Protein AF-A0A4Q3USR8-F1 (afdb_monomer_lite)

Structure (mmCIF, N/CA/C/O backbone):
data_AF-A0A4Q3USR8-F1
#
_entry.id   AF-A0A4Q3USR8-F1
#
loop_
_atom_site.group_PDB
_atom_site.id
_atom_site.type_symbol
_atom_site.label_atom_id
_atom_site.label_alt_id
_atom_site.label_comp_id
_atom_site.label_asym_id
_atom_site.label_entity_id
_atom_site.label_seq_id
_atom_site.pdbx_PDB_ins_code
_atom_site.Cartn_x
_atom_site.Cartn_y
_atom_site.Cartn_z
_atom_site.occupancy
_atom_site.B_iso_or_equiv
_atom_site.auth_seq_id
_atom_site.auth_comp_id
_atom_site.auth_asym_id
_atom_site.auth_atom_id
_atom_site.pdbx_PDB_model_num
ATOM 1 N N . MET A 1 1 ? 5.711 2.040 -1.232 1.00 93.25 1 MET A N 1
ATOM 2 C CA . MET A 1 1 ? 4.420 2.051 -0.514 1.00 93.25 1 MET A CA 1
ATOM 3 C C . MET A 1 1 ? 4.646 2.873 0.729 1.00 93.25 1 MET A C 1
ATOM 5 O O . MET A 1 1 ? 5.752 2.803 1.248 1.00 93.25 1 MET A O 1
ATOM 9 N N . ASP A 1 2 ? 3.649 3.635 1.146 1.00 93.50 2 ASP A N 1
ATOM 10 C CA . ASP A 1 2 ? 3.742 4.528 2.303 1.00 93.50 2 ASP A CA 1
ATOM 11 C C . ASP A 1 2 ? 2.367 4.635 2.973 1.00 93.50 2 ASP A C 1
ATOM 13 O O . ASP A 1 2 ? 1.356 4.580 2.263 1.00 93.50 2 ASP A O 1
ATOM 17 N N . THR A 1 3 ? 2.302 4.726 4.302 1.00 96.00 3 THR A N 1
ATOM 18 C CA . THR A 1 3 ? 1.049 4.683 5.071 1.00 96.00 3 THR A CA 1
ATOM 19 C C . THR A 1 3 ? 0.903 5.881 5.999 1.00 96.00 3 THR A C 1
ATOM 21 O O . THR A 1 3 ? 1.278 5.883 7.172 1.00 96.00 3 THR A O 1
ATOM 24 N N . ASN A 1 4 ? 0.154 6.869 5.533 1.00 96.38 4 ASN A N 1
ATOM 25 C CA . ASN A 1 4 ? -0.136 8.057 6.318 1.00 96.38 4 ASN A CA 1
ATOM 26 C C . ASN A 1 4 ? -1.387 7.872 7.180 1.00 96.38 4 ASN A C 1
ATOM 28 O O . ASN A 1 4 ? -2.392 7.329 6.728 1.00 96.38 4 ASN A O 1
ATOM 32 N N . THR A 1 5 ? -1.357 8.352 8.426 1.00 96.94 5 THR A N 1
ATOM 33 C CA . THR A 1 5 ? -2.495 8.258 9.358 1.00 96.94 5 THR A CA 1
ATOM 34 C C . THR A 1 5 ? -2.875 9.628 9.912 1.00 96.94 5 THR A C 1
ATOM 36 O O . THR A 1 5 ? -2.021 10.365 10.402 1.00 96.94 5 THR A O 1
ATOM 39 N N . LYS A 1 6 ? -4.168 9.965 9.870 1.00 96.94 6 LYS A N 1
ATOM 40 C CA . LYS A 1 6 ? -4.735 11.209 10.412 1.00 96.94 6 LYS A CA 1
ATOM 41 C C . LYS A 1 6 ? -6.059 10.959 11.128 1.00 96.94 6 LYS A C 1
ATOM 43 O O . LYS A 1 6 ? -6.741 9.974 10.867 1.00 96.94 6 LYS A O 1
ATOM 48 N N . THR A 1 7 ? -6.455 11.895 11.986 1.00 96.38 7 THR A N 1
ATOM 49 C CA . THR A 1 7 ? -7.794 11.909 12.589 1.00 96.38 7 THR A CA 1
ATOM 50 C C . THR A 1 7 ? -8.662 12.952 11.894 1.00 96.38 7 THR A C 1
ATOM 52 O O . THR A 1 7 ? -8.346 14.137 11.950 1.00 96.38 7 THR A O 1
ATOM 55 N N . ILE A 1 8 ? -9.770 12.531 11.279 1.00 93.44 8 ILE A N 1
ATOM 56 C CA . ILE A 1 8 ? -10.737 13.415 10.608 1.00 93.44 8 ILE A CA 1
ATOM 57 C C . ILE A 1 8 ? -12.125 13.140 11.189 1.00 93.44 8 ILE A C 1
ATOM 59 O O . ILE A 1 8 ? -12.575 11.997 11.229 1.00 93.44 8 ILE A O 1
ATOM 63 N N . ASN A 1 9 ? -12.809 14.187 11.664 1.00 89.81 9 ASN A N 1
ATOM 64 C CA . ASN A 1 9 ? -14.154 14.101 12.254 1.00 89.81 9 ASN A CA 1
ATOM 65 C C . ASN A 1 9 ? -14.288 13.036 13.365 1.00 89.81 9 ASN A C 1
ATOM 67 O O . ASN A 1 9 ? -15.303 12.356 13.468 1.00 89.81 9 ASN A O 1
ATOM 71 N N . GLY A 1 10 ? -13.244 12.874 14.187 1.00 92.88 10 GLY A N 1
ATOM 72 C CA . GLY A 1 10 ? -13.212 11.898 15.284 1.00 92.88 10 GLY A CA 1
ATOM 73 C C . GLY A 1 10 ? -12.880 10.461 14.867 1.00 92.88 10 GLY A C 1
ATOM 74 O O . GLY A 1 10 ? -12.786 9.594 15.731 1.00 92.88 10 GLY A O 1
ATOM 75 N N . HIS A 1 11 ? -12.654 10.205 13.578 1.00 94.12 11 HIS A N 1
ATOM 76 C CA . HIS A 1 11 ? -12.239 8.903 13.069 1.00 94.12 11 HIS A CA 1
ATOM 77 C C . HIS A 1 11 ? -10.741 8.887 12.776 1.00 94.12 11 HIS A C 1
ATOM 79 O O . HIS A 1 11 ? -10.230 9.793 12.120 1.00 94.12 11 HIS A O 1
ATOM 85 N N . VAL A 1 12 ? -10.048 7.841 13.227 1.00 96.50 12 VAL A N 1
ATOM 86 C CA . VAL A 1 12 ? -8.667 7.560 12.813 1.00 96.50 12 VAL A CA 1
ATOM 87 C C . VAL A 1 12 ? -8.707 6.927 11.428 1.00 96.50 12 VAL A C 1
ATOM 89 O O . VAL A 1 12 ? -9.398 5.928 11.226 1.00 96.50 12 VAL A O 1
ATOM 92 N N . ILE A 1 13 ? -7.989 7.516 10.481 1.00 97.38 13 ILE A N 1
ATOM 93 C CA . ILE A 1 13 ? -7.968 7.116 9.079 1.00 97.38 13 ILE A CA 1
ATOM 94 C C . ILE A 1 13 ? -6.522 6.904 8.665 1.00 97.38 13 ILE A C 1
ATOM 96 O O . ILE A 1 13 ? -5.703 7.813 8.796 1.00 97.38 13 ILE A O 1
ATOM 100 N N . SER A 1 14 ? -6.233 5.725 8.134 1.00 98.06 14 SER A N 1
ATOM 101 C CA . SER A 1 14 ? -4.945 5.385 7.539 1.00 98.06 14 SER A CA 1
ATOM 102 C C . SER A 1 14 ? -5.121 5.232 6.034 1.00 98.06 14 SER A C 1
ATOM 104 O O . SER A 1 14 ? -6.037 4.544 5.586 1.00 98.06 14 SER A O 1
ATOM 106 N N . VAL A 1 15 ? -4.257 5.873 5.254 1.00 98.00 15 VAL A N 1
ATOM 107 C CA . VAL A 1 15 ? -4.250 5.797 3.795 1.00 98.00 15 VAL A CA 1
ATOM 108 C C . VAL A 1 15 ? -2.911 5.246 3.338 1.00 98.00 15 VAL A C 1
ATOM 110 O O . VAL A 1 15 ? -1.872 5.837 3.622 1.00 98.00 15 VAL A O 1
ATOM 113 N N . VAL A 1 16 ? -2.948 4.131 2.610 1.00 97.94 16 VAL A N 1
ATOM 114 C CA . VAL A 1 16 ? -1.767 3.532 1.985 1.00 97.94 16 VAL A CA 1
ATOM 115 C C . VAL A 1 16 ? -1.653 4.043 0.554 1.00 97.94 16 VAL A C 1
ATOM 117 O O . VAL A 1 16 ? -2.499 3.725 -0.285 1.00 97.94 16 VAL A O 1
ATOM 120 N N . GLY A 1 17 ? -0.603 4.808 0.271 1.00 96.94 17 GLY A N 1
ATOM 121 C CA . GLY A 1 17 ? -0.218 5.196 -1.080 1.00 96.94 17 GLY A CA 1
ATOM 122 C C . GLY A 1 17 ? 0.470 4.037 -1.800 1.00 96.94 17 GLY A C 1
ATOM 123 O O . GLY A 1 17 ? 1.524 3.549 -1.370 1.00 96.94 17 GLY A O 1
ATOM 124 N N . VAL A 1 18 ? -0.111 3.586 -2.915 1.00 96.50 18 VAL A N 1
ATOM 125 C CA . VAL A 1 18 ? 0.442 2.493 -3.723 1.00 96.50 18 VAL A CA 1
ATOM 126 C C . VAL A 1 18 ? 0.964 3.051 -5.035 1.00 96.50 18 VAL A C 1
ATOM 128 O O . VAL A 1 18 ? 0.234 3.669 -5.799 1.00 96.50 18 VAL A O 1
ATOM 131 N N . VAL A 1 19 ? 2.246 2.810 -5.297 1.00 95.12 19 VAL A N 1
ATOM 132 C CA . VAL A 1 19 ? 2.927 3.229 -6.525 1.00 95.12 19 VAL A CA 1
ATOM 133 C C . VAL A 1 19 ? 3.627 2.023 -7.114 1.00 95.12 19 VAL A C 1
ATOM 135 O O . VAL A 1 19 ? 4.319 1.288 -6.406 1.00 95.12 19 VAL A O 1
ATOM 138 N N . ILE A 1 20 ? 3.459 1.832 -8.417 1.00 94.25 20 ILE A N 1
ATOM 139 C CA . ILE A 1 20 ? 4.204 0.850 -9.187 1.00 94.25 20 ILE A CA 1
ATOM 140 C C . ILE A 1 20 ? 5.223 1.589 -10.037 1.00 94.25 20 ILE A C 1
ATOM 142 O O . ILE A 1 20 ? 4.867 2.481 -10.803 1.00 94.25 20 ILE A O 1
ATOM 146 N N . ILE A 1 21 ? 6.484 1.176 -9.932 1.00 92.62 21 ILE A N 1
ATOM 147 C CA . ILE A 1 21 ? 7.547 1.659 -10.807 1.00 92.62 21 ILE A CA 1
ATOM 148 C C . ILE A 1 21 ? 8.008 0.547 -11.737 1.00 92.62 21 ILE A C 1
ATOM 150 O O . ILE A 1 21 ? 8.221 -0.590 -11.307 1.00 92.62 21 ILE A O 1
ATOM 154 N N . ARG A 1 22 ? 8.159 0.858 -13.024 1.00 90.69 22 ARG A N 1
ATOM 155 C CA . ARG A 1 22 ? 8.679 -0.079 -14.027 1.00 90.69 22 ARG A CA 1
ATOM 156 C C . ARG A 1 22 ? 9.705 0.623 -14.914 1.00 90.69 22 ARG A C 1
ATOM 158 O O . ARG A 1 22 ? 9.474 1.769 -15.296 1.00 90.69 22 ARG A O 1
ATOM 165 N N . PRO A 1 23 ? 10.823 -0.037 -15.260 1.00 89.69 23 PRO A N 1
ATOM 166 C CA . PRO A 1 23 ? 11.714 0.495 -16.274 1.00 89.69 23 PRO A CA 1
ATOM 167 C C . PRO A 1 23 ? 11.015 0.421 -17.634 1.00 89.69 23 PRO A C 1
ATOM 169 O O . PRO A 1 23 ? 10.371 -0.578 -17.964 1.00 89.69 23 PRO A O 1
ATOM 172 N N . GLN A 1 24 ? 11.163 1.467 -18.430 1.00 89.38 24 GLN A N 1
ATOM 173 C CA . GLN A 1 24 ? 10.664 1.551 -19.790 1.00 89.38 24 GLN A CA 1
ATOM 174 C C . GLN A 1 24 ? 11.799 2.003 -20.700 1.00 89.38 24 GLN A C 1
ATOM 176 O O . GLN A 1 24 ? 12.483 2.986 -20.429 1.00 89.38 24 GLN A O 1
ATOM 181 N N . THR A 1 25 ? 11.994 1.285 -21.802 1.00 90.44 25 THR A N 1
ATOM 182 C CA . THR A 1 25 ? 12.908 1.727 -22.851 1.00 90.44 25 THR A CA 1
ATOM 183 C C . THR A 1 25 ? 12.209 2.771 -23.712 1.00 90.44 25 THR A C 1
ATOM 185 O O . THR A 1 25 ? 11.148 2.503 -24.280 1.00 90.44 25 THR A O 1
ATOM 188 N N . VAL A 1 26 ? 12.808 3.951 -23.811 1.00 88.69 26 VAL A N 1
ATOM 189 C CA . VAL A 1 26 ? 12.346 5.058 -24.646 1.00 88.69 26 VAL A CA 1
ATOM 190 C C . VAL A 1 26 ? 13.352 5.314 -25.763 1.00 88.69 26 VAL A C 1
ATOM 192 O O . VAL A 1 26 ? 14.564 5.210 -25.565 1.00 88.69 26 VAL A O 1
ATOM 195 N N . ALA A 1 27 ? 12.845 5.612 -26.957 1.00 89.75 27 ALA A N 1
ATOM 196 C CA . ALA A 1 27 ? 13.669 6.056 -28.072 1.00 89.75 27 ALA A CA 1
ATOM 197 C C . ALA A 1 27 ? 13.789 7.580 -28.015 1.00 89.75 27 ALA A C 1
ATOM 199 O O . ALA A 1 27 ? 12.785 8.287 -28.106 1.00 89.75 27 ALA A O 1
ATOM 200 N N . LEU A 1 28 ? 15.013 8.068 -27.867 1.00 83.31 28 LEU A N 1
ATOM 201 C CA . LEU A 1 28 ? 15.363 9.482 -27.897 1.00 83.31 28 LEU A CA 1
ATOM 202 C C . LEU A 1 28 ? 16.226 9.767 -29.131 1.00 83.31 28 LEU A C 1
ATOM 204 O O . LEU A 1 28 ? 16.676 8.853 -29.825 1.00 83.31 28 LEU A O 1
ATOM 208 N N . ASN A 1 29 ? 16.453 11.050 -29.421 1.00 83.00 29 ASN A N 1
ATOM 209 C CA . ASN A 1 29 ? 17.206 11.480 -30.606 1.00 83.00 29 ASN A CA 1
ATOM 210 C C . ASN A 1 29 ? 18.646 10.922 -30.655 1.00 83.00 29 ASN A C 1
ATOM 212 O O . ASN A 1 29 ? 19.238 10.882 -31.731 1.00 83.00 29 ASN A O 1
ATOM 216 N N . ASP A 1 30 ? 19.204 10.500 -29.517 1.00 83.56 30 ASP A N 1
ATOM 217 C CA . ASP A 1 30 ? 20.570 9.996 -29.350 1.00 83.56 30 ASP A CA 1
ATOM 218 C C . ASP A 1 30 ? 20.665 8.479 -29.081 1.00 83.56 30 ASP A C 1
ATOM 220 O O . ASP A 1 30 ? 21.770 7.955 -28.934 1.00 83.56 30 ASP A O 1
ATOM 224 N N . GLY A 1 31 ? 19.542 7.748 -29.063 1.00 88.81 31 GLY A N 1
ATOM 225 C CA . GLY A 1 31 ? 19.526 6.295 -28.881 1.00 88.81 31 GLY A CA 1
ATOM 226 C C . GLY A 1 31 ? 18.386 5.781 -28.002 1.00 88.81 31 GLY A C 1
ATOM 227 O O . GLY A 1 31 ? 17.371 6.444 -27.802 1.00 88.81 31 GLY A O 1
ATOM 228 N N . LEU A 1 32 ? 18.544 4.554 -27.498 1.00 89.19 32 LEU A N 1
ATOM 229 C CA . LEU A 1 32 ? 17.619 3.960 -26.531 1.00 89.19 32 LEU A CA 1
ATOM 230 C C . LEU A 1 32 ? 18.089 4.283 -25.113 1.00 89.19 32 LEU A C 1
ATOM 232 O O . LEU A 1 32 ? 19.218 3.951 -24.751 1.00 89.19 32 LEU A O 1
ATOM 236 N N . GLN A 1 33 ? 17.212 4.874 -24.309 1.00 86.38 33 GLN A N 1
ATOM 237 C CA . GLN A 1 33 ? 17.452 5.113 -22.887 1.00 86.38 33 GLN A CA 1
ATOM 238 C C . GLN A 1 33 ? 16.422 4.361 -22.040 1.00 86.38 33 GLN A C 1
ATOM 240 O O . GLN A 1 33 ? 15.315 4.070 -22.494 1.00 86.38 33 GLN A O 1
ATOM 245 N N . THR A 1 34 ? 16.800 4.008 -20.811 1.00 85.88 34 THR A N 1
ATOM 246 C CA . THR A 1 34 ? 15.878 3.421 -19.832 1.00 85.88 34 THR A CA 1
ATOM 247 C C . THR A 1 34 ? 15.409 4.518 -18.895 1.00 85.88 34 THR A C 1
ATOM 249 O O . THR A 1 34 ? 16.206 5.065 -18.137 1.00 85.88 34 THR A O 1
ATOM 252 N N . GLU A 1 35 ? 14.114 4.795 -18.917 1.00 87.94 35 GLU A N 1
ATOM 253 C CA . GLU A 1 35 ? 13.449 5.687 -17.974 1.00 87.94 35 GLU A CA 1
ATOM 254 C C . GLU A 1 35 ? 12.621 4.878 -16.974 1.00 87.94 35 GLU A C 1
ATOM 256 O O . GLU A 1 35 ? 12.217 3.744 -17.241 1.00 87.94 35 GLU A O 1
ATOM 261 N N . TRP A 1 36 ? 12.360 5.453 -15.803 1.00 88.19 36 TRP A N 1
ATOM 262 C CA . TRP A 1 36 ? 11.436 4.874 -14.835 1.00 88.19 36 TRP A CA 1
ATOM 263 C C . TRP A 1 36 ? 10.056 5.478 -15.045 1.00 88.19 36 TRP A C 1
ATOM 265 O O . TRP A 1 36 ? 9.896 6.694 -14.993 1.00 88.19 36 TRP A O 1
ATOM 275 N N . ARG A 1 37 ? 9.056 4.626 -15.257 1.00 88.94 37 ARG A N 1
ATOM 276 C CA . ARG A 1 37 ? 7.655 5.033 -15.283 1.00 88.94 37 ARG A CA 1
ATOM 277 C C . ARG A 1 37 ? 7.012 4.726 -13.941 1.00 88.94 37 ARG A C 1
ATOM 279 O O . ARG A 1 37 ? 7.134 3.597 -13.460 1.00 88.94 37 ARG A O 1
ATOM 286 N N . CYS A 1 38 ? 6.310 5.709 -13.390 1.00 89.56 38 CYS A N 1
ATOM 287 C CA . CYS A 1 38 ? 5.475 5.560 -12.208 1.00 89.56 38 CYS A CA 1
ATOM 288 C C . CYS A 1 38 ? 4.002 5.467 -12.599 1.00 89.56 38 CYS A C 1
ATOM 290 O O . CYS A 1 38 ? 3.539 6.122 -13.530 1.00 89.56 38 CYS A O 1
ATOM 292 N N . GLU A 1 39 ? 3.264 4.641 -11.871 1.00 92.00 39 GLU A N 1
ATOM 293 C CA . GLU A 1 39 ? 1.813 4.526 -11.955 1.00 92.00 39 GLU A CA 1
ATOM 294 C C . GLU A 1 39 ? 1.261 4.470 -10.531 1.00 92.00 39 GLU A C 1
ATOM 296 O O . GLU A 1 39 ? 1.781 3.726 -9.695 1.00 92.00 39 GLU A O 1
ATOM 301 N N . VAL A 1 40 ? 0.209 5.240 -10.255 1.00 94.44 40 VAL A N 1
ATOM 302 C CA . VAL A 1 40 ? -0.520 5.205 -8.980 1.00 94.44 40 VAL A CA 1
ATOM 303 C C . VAL A 1 40 ? -1.836 4.475 -9.223 1.00 94.44 40 VAL A C 1
ATOM 305 O O . VAL A 1 40 ? -2.808 5.107 -9.626 1.00 94.44 40 VAL A O 1
ATOM 308 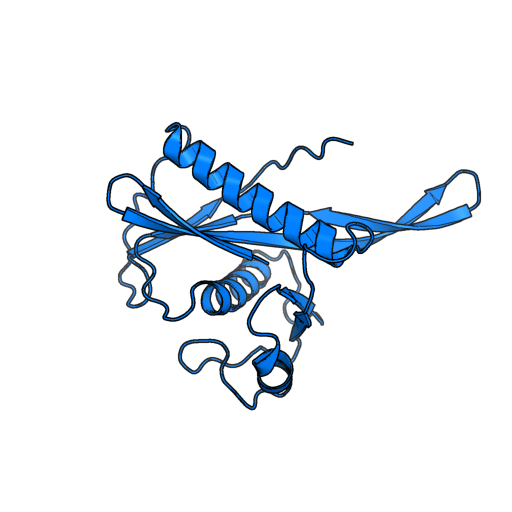N N . PRO A 1 41 ? -1.881 3.138 -9.076 1.00 93.75 41 PRO A N 1
ATOM 309 C CA . PRO A 1 41 ? -3.087 2.378 -9.388 1.00 93.75 41 PRO A CA 1
ATOM 310 C C . PRO A 1 41 ? -4.260 2.752 -8.473 1.00 93.75 41 PRO A C 1
ATOM 312 O O . PRO A 1 41 ? -5.391 2.864 -8.939 1.00 93.75 41 PRO A O 1
ATOM 315 N N . PHE A 1 42 ? -3.988 2.949 -7.181 1.00 96.12 42 PHE A N 1
ATOM 316 C CA . PHE A 1 42 ? -4.976 3.297 -6.165 1.00 96.12 42 PHE A CA 1
ATOM 317 C C . PHE A 1 42 ? -4.301 3.711 -4.849 1.00 96.12 42 PHE A C 1
ATOM 319 O O . PHE A 1 42 ? -3.113 3.471 -4.627 1.00 96.12 42 PHE A O 1
ATOM 326 N N . CYS A 1 43 ? -5.101 4.262 -3.942 1.00 97.50 43 CYS A N 1
ATOM 327 C CA . CYS A 1 43 ? -4.825 4.332 -2.512 1.00 97.50 43 CYS A CA 1
ATOM 328 C C . CYS A 1 43 ? -5.783 3.408 -1.751 1.00 97.50 43 CYS A C 1
ATOM 330 O O . CYS A 1 43 ? -6.949 3.279 -2.126 1.00 97.50 43 CYS A O 1
ATOM 332 N N . LEU A 1 44 ? -5.326 2.803 -0.654 1.00 97.38 44 LEU A N 1
ATOM 333 C CA . LEU A 1 44 ? -6.202 2.056 0.255 1.00 97.38 44 LEU A CA 1
ATOM 334 C C . LEU A 1 44 ? -6.545 2.916 1.466 1.00 97.38 44 LEU A C 1
ATOM 336 O O . LEU A 1 44 ? -5.656 3.281 2.228 1.00 97.38 44 LEU A O 1
ATOM 340 N N . GLU A 1 45 ? -7.825 3.214 1.660 1.00 97.31 45 GLU A N 1
ATOM 341 C CA . GLU A 1 45 ? -8.332 3.886 2.859 1.00 97.31 45 GLU A CA 1
ATOM 342 C C . GLU A 1 45 ? -8.790 2.846 3.878 1.00 97.31 45 GLU A C 1
ATOM 344 O O . GLU A 1 45 ? -9.616 1.990 3.559 1.00 97.31 45 GLU A O 1
ATOM 349 N N . TYR A 1 46 ? -8.322 2.989 5.115 1.00 97.50 46 TYR A N 1
ATOM 350 C CA . TYR A 1 46 ? -8.774 2.250 6.287 1.00 97.50 46 TYR A CA 1
ATOM 351 C C . TYR A 1 46 ? -9.295 3.211 7.347 1.00 97.50 46 TYR A C 1
ATOM 353 O O . TYR A 1 46 ? -8.609 4.161 7.720 1.00 97.50 46 TYR A O 1
ATOM 361 N N . VAL A 1 47 ? -10.478 2.932 7.891 1.00 96.75 47 VAL A N 1
ATOM 362 C CA . VAL A 1 47 ? -11.028 3.667 9.040 1.00 96.75 47 VAL A CA 1
ATOM 363 C C . VAL A 1 47 ? -10.976 2.779 10.275 1.00 96.75 47 VAL A C 1
ATOM 365 O O . VAL A 1 47 ? -11.379 1.614 10.224 1.00 96.75 47 VAL A O 1
ATOM 368 N N . GLY A 1 48 ? -10.487 3.331 11.385 1.00 95.62 48 GLY A N 1
ATOM 369 C CA . GLY A 1 48 ? -10.371 2.626 12.659 1.00 95.62 48 GLY A CA 1
ATOM 370 C C . GLY A 1 48 ? -9.358 1.483 12.617 1.00 95.62 48 GLY A C 1
ATOM 371 O O . GLY A 1 48 ? -9.619 0.432 13.196 1.00 95.62 48 GLY A O 1
ATOM 372 N N . LEU A 1 49 ? -8.238 1.656 11.902 1.00 96.06 49 LEU A N 1
ATOM 373 C CA . LEU A 1 49 ? -7.174 0.654 11.830 1.00 96.06 49 LEU A CA 1
ATOM 374 C C . LEU A 1 49 ? -6.563 0.417 13.223 1.00 96.06 49 LEU A C 1
ATOM 376 O O . LEU A 1 49 ? -6.160 1.355 13.907 1.00 96.06 49 LEU A O 1
ATOM 380 N N . ARG A 1 50 ? -6.487 -0.852 13.630 1.00 94.62 50 ARG A N 1
ATOM 381 C CA . ARG A 1 50 ? -6.030 -1.314 14.954 1.00 94.62 50 ARG A CA 1
ATOM 382 C C . ARG A 1 50 ? -4.686 -2.047 14.902 1.00 94.62 50 ARG A C 1
ATOM 384 O O . ARG A 1 50 ? -4.286 -2.659 15.888 1.00 94.62 50 ARG A O 1
ATOM 391 N N . ALA A 1 51 ? -4.002 -2.008 13.758 1.00 93.44 51 ALA A N 1
ATOM 392 C CA . ALA A 1 51 ? -2.673 -2.588 13.604 1.00 93.44 51 ALA A CA 1
ATOM 393 C C . ALA A 1 51 ? -1.659 -1.861 14.499 1.00 93.44 51 ALA A C 1
ATOM 395 O O . ALA A 1 51 ? -1.660 -0.633 14.583 1.00 93.44 51 ALA A O 1
ATOM 396 N N . ALA A 1 52 ? -0.758 -2.614 15.135 1.00 91.50 52 ALA A N 1
ATOM 397 C CA . ALA A 1 52 ? 0.295 -2.031 15.970 1.00 91.50 52 ALA A CA 1
ATOM 398 C C . ALA A 1 52 ? 1.261 -1.154 15.153 1.00 91.50 52 ALA A C 1
ATOM 400 O O . ALA A 1 52 ? 1.802 -0.177 15.670 1.00 91.50 52 ALA A O 1
ATOM 401 N N . LYS A 1 53 ? 1.463 -1.508 13.878 1.00 94.38 53 LYS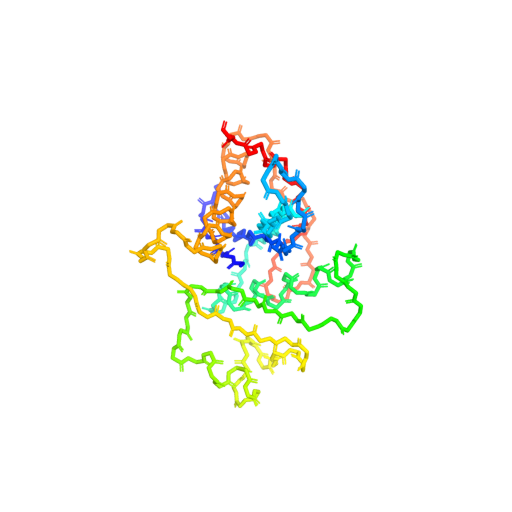 A N 1
ATOM 402 C CA . LYS A 1 53 ? 2.239 -0.746 12.899 1.00 94.38 53 LYS A CA 1
ATOM 403 C C . LYS A 1 53 ? 1.430 -0.601 11.604 1.00 94.38 53 LYS A C 1
ATOM 405 O O . LYS A 1 53 ? 1.412 -1.542 10.810 1.00 94.38 53 LYS A O 1
ATOM 410 N N . PRO A 1 54 ? 0.771 0.552 11.381 1.00 95.44 54 PRO A N 1
ATOM 411 C CA . PRO A 1 54 ? 0.006 0.809 10.162 1.00 95.44 54 PRO A CA 1
ATOM 412 C C . PRO A 1 54 ? 0.796 0.564 8.874 1.00 95.44 54 PRO A C 1
ATOM 414 O O . PRO A 1 54 ? 0.248 -0.033 7.955 1.00 95.44 54 PRO A O 1
ATOM 417 N N . GLU A 1 55 ? 2.082 0.933 8.843 1.00 95.12 55 GLU A N 1
ATOM 418 C CA . GLU A 1 55 ? 2.975 0.688 7.702 1.00 95.12 55 GLU A CA 1
ATOM 419 C C . GLU A 1 55 ? 3.050 -0.786 7.308 1.00 95.12 55 GLU A C 1
ATOM 421 O O . GLU A 1 55 ? 2.717 -1.163 6.187 1.00 95.12 55 GLU A O 1
ATOM 426 N N . ASN A 1 56 ? 3.423 -1.647 8.254 1.00 96.38 56 ASN A N 1
ATOM 427 C CA . ASN A 1 56 ? 3.618 -3.071 7.999 1.00 96.38 56 ASN A CA 1
ATOM 428 C C . ASN A 1 56 ? 2.328 -3.744 7.513 1.00 96.38 56 ASN A C 1
ATOM 430 O O . ASN A 1 56 ? 2.360 -4.548 6.578 1.00 96.38 56 ASN A O 1
ATOM 434 N N . PHE A 1 57 ? 1.196 -3.385 8.126 1.00 96.81 57 PHE A N 1
ATOM 435 C CA . PHE A 1 57 ? -0.124 -3.810 7.668 1.00 96.81 57 PHE A CA 1
ATOM 436 C C . PHE A 1 57 ? -0.400 -3.310 6.243 1.00 96.81 57 PHE A C 1
ATOM 438 O O . PHE A 1 57 ? -0.807 -4.086 5.376 1.00 96.81 57 PHE A O 1
ATOM 445 N N . GLY A 1 58 ? -0.130 -2.029 5.982 1.00 96.56 58 GLY A N 1
ATOM 446 C CA . GLY A 1 58 ? -0.323 -1.389 4.688 1.00 96.56 58 GLY A CA 1
ATOM 447 C C . GLY A 1 58 ? 0.458 -2.068 3.567 1.00 96.56 58 GLY A C 1
ATOM 448 O O . GLY A 1 58 ? -0.090 -2.267 2.485 1.00 96.56 58 GLY A O 1
ATOM 449 N N . TRP A 1 59 ? 1.692 -2.510 3.823 1.00 96.56 59 TRP A N 1
ATOM 450 C CA . TRP A 1 59 ? 2.505 -3.215 2.827 1.00 96.56 59 TRP A CA 1
ATOM 451 C C . TRP A 1 59 ? 1.882 -4.546 2.406 1.00 96.56 59 TRP A C 1
ATOM 453 O O . TRP A 1 59 ? 1.777 -4.827 1.211 1.00 96.56 59 TRP A O 1
ATOM 463 N N . LEU A 1 60 ? 1.458 -5.366 3.373 1.00 95.88 60 LEU A N 1
ATOM 464 C CA . LEU A 1 60 ? 0.823 -6.655 3.087 1.00 95.88 60 LEU A CA 1
ATOM 465 C C . LEU A 1 60 ? -0.524 -6.461 2.387 1.00 95.88 60 LEU A C 1
ATOM 467 O O . LEU A 1 60 ? -0.795 -7.118 1.382 1.00 95.88 60 LEU A O 1
ATOM 471 N N . ALA A 1 61 ? -1.330 -5.513 2.864 1.00 95.75 61 ALA A N 1
ATOM 472 C CA . ALA A 1 61 ? -2.633 -5.225 2.285 1.00 95.75 61 ALA A CA 1
ATOM 473 C C . ALA A 1 61 ? -2.534 -4.681 0.849 1.00 95.75 61 ALA A C 1
ATOM 475 O O . ALA A 1 61 ? -3.297 -5.090 -0.024 1.00 95.75 61 ALA A O 1
ATOM 476 N N . ALA A 1 62 ? -1.571 -3.797 0.576 1.00 96.19 62 ALA A N 1
ATOM 477 C CA . ALA A 1 62 ? -1.327 -3.279 -0.766 1.00 96.19 62 ALA A CA 1
ATOM 478 C C . ALA A 1 62 ? -0.821 -4.365 -1.723 1.00 96.19 62 ALA A C 1
ATOM 480 O O . ALA A 1 62 ? -1.256 -4.408 -2.872 1.00 96.19 62 ALA A O 1
ATOM 481 N N . LEU A 1 63 ? 0.060 -5.263 -1.268 1.00 94.56 63 LEU A N 1
ATOM 482 C CA . LEU A 1 63 ? 0.501 -6.411 -2.067 1.00 94.56 63 LEU A CA 1
ATOM 483 C C . LEU A 1 63 ? -0.670 -7.323 -2.449 1.00 94.56 63 LEU A C 1
ATOM 485 O O . LEU A 1 63 ? -0.793 -7.702 -3.613 1.00 94.56 63 LEU A O 1
ATOM 489 N N . ASP A 1 64 ? -1.527 -7.654 -1.486 1.00 93.38 64 ASP A N 1
ATOM 490 C CA . ASP A 1 64 ? -2.717 -8.474 -1.715 1.00 93.38 64 ASP A CA 1
ATOM 491 C C . ASP A 1 64 ? -3.691 -7.800 -2.699 1.00 93.38 64 ASP A C 1
ATOM 493 O O . ASP A 1 64 ? -4.124 -8.431 -3.667 1.00 93.38 64 ASP A O 1
ATOM 497 N N . ALA A 1 65 ? -3.958 -6.501 -2.528 1.00 94.69 65 ALA A N 1
ATOM 498 C CA . ALA A 1 65 ? -4.805 -5.725 -3.434 1.00 94.69 65 ALA A CA 1
ATOM 499 C C . ALA A 1 65 ? -4.234 -5.665 -4.862 1.00 94.69 65 ALA A C 1
ATOM 501 O O . ALA A 1 65 ? -4.951 -5.936 -5.823 1.00 94.69 65 ALA A O 1
ATOM 502 N N . LEU A 1 66 ? -2.930 -5.402 -5.018 1.00 93.62 66 LEU A N 1
ATOM 503 C CA . LEU A 1 66 ? -2.265 -5.365 -6.327 1.00 93.62 66 LEU A CA 1
ATOM 504 C C . LEU A 1 66 ? -2.417 -6.683 -7.100 1.00 93.62 66 LEU A C 1
ATOM 506 O O . LEU A 1 66 ? -2.585 -6.661 -8.322 1.00 93.62 66 LEU A O 1
ATOM 510 N N . VAL A 1 67 ? -2.342 -7.824 -6.406 1.00 91.88 67 VAL A N 1
ATOM 511 C CA . VAL A 1 67 ? -2.524 -9.153 -7.011 1.00 91.88 67 VAL A CA 1
ATOM 512 C C . VAL A 1 67 ? -3.994 -9.391 -7.355 1.00 91.88 67 VAL A C 1
ATOM 514 O O . VAL A 1 67 ? -4.300 -9.798 -8.475 1.00 91.88 67 VAL A O 1
ATOM 517 N N . LYS A 1 68 ? -4.913 -9.129 -6.416 1.00 91.81 68 LYS A N 1
ATOM 518 C CA . LYS A 1 68 ? -6.358 -9.356 -6.596 1.00 91.81 68 LYS A CA 1
ATOM 519 C C . LYS A 1 68 ? -6.956 -8.516 -7.719 1.00 91.81 68 LYS A C 1
ATOM 521 O O . LYS A 1 68 ? -7.798 -9.010 -8.462 1.00 91.81 68 LYS A O 1
ATOM 526 N N . GLU A 1 69 ? -6.508 -7.273 -7.853 1.00 90.81 69 GLU A N 1
ATOM 527 C CA . GLU A 1 69 ? -6.971 -6.340 -8.883 1.00 90.81 69 GLU A CA 1
ATOM 528 C C . GLU A 1 69 ? -6.228 -6.520 -10.224 1.00 90.81 69 GLU A C 1
ATOM 530 O O . GLU A 1 69 ? -6.569 -5.883 -11.218 1.00 90.81 69 GLU A O 1
ATOM 535 N N . GLY A 1 70 ? -5.240 -7.421 -10.292 1.00 91.00 70 GLY A N 1
ATOM 536 C CA . GLY A 1 70 ? -4.552 -7.785 -11.534 1.00 91.00 70 GLY A CA 1
ATOM 537 C C . GLY A 1 70 ? -3.484 -6.792 -12.005 1.00 91.00 70 GLY A C 1
ATOM 538 O O . GLY A 1 70 ? -2.991 -6.919 -13.127 1.00 91.00 70 GLY A O 1
ATOM 539 N N . PHE A 1 71 ? -3.078 -5.831 -11.168 1.00 90.06 71 PHE A N 1
ATOM 540 C CA . PHE A 1 71 ? -1.989 -4.891 -11.478 1.00 90.06 71 PHE A CA 1
ATOM 541 C C . PHE A 1 71 ? -0.614 -5.559 -11.506 1.00 90.06 71 PHE A C 1
ATOM 543 O O . PHE A 1 71 ? 0.314 -5.093 -12.179 1.00 90.06 71 PHE A O 1
ATOM 550 N N . VAL A 1 72 ? -0.471 -6.655 -10.766 1.00 87.56 72 VAL A N 1
ATOM 551 C CA . VAL A 1 72 ? 0.689 -7.538 -10.820 1.00 87.56 72 VAL A CA 1
ATOM 552 C C . VAL A 1 72 ? 0.210 -8.969 -11.057 1.00 87.56 72 VAL A C 1
ATOM 554 O O . VAL A 1 72 ? -0.868 -9.357 -10.616 1.00 87.56 72 VAL A O 1
ATOM 557 N N . GLY A 1 73 ? 0.998 -9.763 -11.787 1.00 82.06 73 GLY A N 1
ATOM 558 C CA . GLY A 1 73 ? 0.672 -11.174 -12.018 1.00 82.06 73 GLY A CA 1
ATOM 559 C C . GLY A 1 73 ? 0.588 -11.982 -10.715 1.00 82.06 73 GLY A C 1
ATOM 560 O O . GLY A 1 73 ? 0.960 -11.503 -9.651 1.00 82.06 73 GLY A O 1
ATOM 561 N N . ALA A 1 74 ? 0.160 -13.244 -10.795 1.00 71.69 74 ALA A N 1
ATOM 562 C CA . ALA A 1 74 ? -0.016 -14.086 -9.605 1.00 71.69 74 ALA A CA 1
ATOM 563 C C . ALA A 1 74 ? 1.302 -14.496 -8.906 1.00 71.69 74 ALA A C 1
ATOM 565 O O . ALA A 1 74 ? 1.285 -14.854 -7.733 1.00 71.69 74 ALA A O 1
ATOM 566 N N . ALA A 1 75 ? 2.447 -14.458 -9.603 1.00 75.94 75 ALA A N 1
ATOM 567 C CA . ALA A 1 75 ? 3.754 -14.822 -9.035 1.00 75.94 75 ALA A CA 1
ATOM 568 C C . ALA A 1 75 ? 4.932 -13.960 -9.553 1.00 75.94 75 ALA A C 1
ATOM 570 O O . ALA A 1 75 ? 5.937 -14.507 -10.019 1.00 75.94 75 ALA A O 1
ATOM 571 N N . PRO A 1 76 ? 4.865 -12.615 -9.522 1.00 79.31 76 PRO A N 1
ATOM 572 C CA . PRO A 1 76 ? 5.953 -11.773 -9.999 1.00 79.31 76 PRO A CA 1
ATOM 573 C C . PRO A 1 76 ? 7.043 -11.700 -8.932 1.00 79.31 76 PRO A C 1
ATOM 575 O O . PRO A 1 76 ? 6.757 -11.776 -7.741 1.00 79.31 76 PRO A O 1
ATOM 578 N N . ARG A 1 77 ? 8.295 -11.479 -9.329 1.00 90.56 77 ARG A N 1
ATOM 579 C CA . ARG A 1 77 ? 9.311 -11.029 -8.368 1.00 90.56 77 ARG A CA 1
ATOM 580 C C . ARG A 1 77 ? 9.080 -9.545 -8.106 1.00 90.56 77 ARG A C 1
ATOM 582 O O . ARG A 1 77 ? 9.237 -8.753 -9.031 1.00 90.56 77 ARG A O 1
ATOM 589 N N . ILE A 1 78 ? 8.682 -9.190 -6.889 1.00 92.38 78 ILE A N 1
ATOM 590 C CA . ILE A 1 78 ? 8.329 -7.814 -6.516 1.00 92.38 78 ILE A CA 1
ATOM 591 C C . ILE A 1 78 ? 9.352 -7.289 -5.510 1.00 92.38 78 ILE A C 1
ATOM 593 O O . ILE A 1 78 ? 9.595 -7.911 -4.477 1.00 92.38 78 ILE A O 1
ATOM 597 N N . GLY A 1 79 ? 9.927 -6.126 -5.808 1.00 93.94 79 GLY A N 1
ATOM 598 C CA . GLY A 1 79 ? 10.598 -5.294 -4.814 1.00 93.94 79 GLY A CA 1
ATOM 599 C C . GLY A 1 79 ? 9.604 -4.278 -4.258 1.00 93.94 79 GLY A C 1
ATOM 600 O O . GLY A 1 79 ? 8.990 -3.551 -5.035 1.00 93.94 79 GLY A O 1
ATOM 601 N N . VAL A 1 80 ? 9.430 -4.228 -2.941 1.00 94.94 80 VAL A N 1
ATOM 602 C CA . VAL A 1 80 ? 8.599 -3.226 -2.265 1.00 94.94 80 VAL A CA 1
ATOM 603 C C . VAL A 1 80 ? 9.517 -2.208 -1.623 1.00 94.94 80 VAL A C 1
ATOM 605 O O . VAL A 1 80 ? 10.299 -2.542 -0.738 1.00 94.94 80 VAL A O 1
ATOM 608 N N . ILE A 1 81 ? 9.419 -0.969 -2.083 1.00 94.44 81 ILE A N 1
ATOM 609 C CA . ILE A 1 81 ? 10.178 0.145 -1.525 1.00 94.44 81 ILE A CA 1
ATOM 610 C C . ILE A 1 81 ? 9.438 0.657 -0.289 1.00 94.44 81 ILE A C 1
ATOM 612 O O . ILE A 1 81 ? 8.247 0.980 -0.389 1.00 94.44 81 ILE A O 1
ATOM 616 N N . VAL A 1 82 ? 10.149 0.706 0.836 1.00 92.69 82 VAL A N 1
ATOM 617 C CA . VAL A 1 82 ? 9.667 1.148 2.154 1.00 92.69 82 VAL A CA 1
ATOM 618 C C . VAL A 1 82 ? 10.693 2.076 2.800 1.00 92.69 82 VAL A C 1
ATOM 620 O O . VAL A 1 82 ? 11.888 1.970 2.514 1.00 92.69 82 VAL A O 1
ATOM 623 N N . ASP A 1 83 ? 10.245 2.953 3.689 1.00 90.56 83 ASP A N 1
ATOM 624 C CA . ASP A 1 83 ? 11.072 3.963 4.360 1.00 90.56 83 ASP A CA 1
ATOM 625 C C . ASP A 1 83 ? 11.250 3.735 5.872 1.00 90.56 83 ASP A C 1
ATOM 627 O O . ASP A 1 83 ? 11.968 4.474 6.552 1.00 90.56 83 ASP A O 1
ATOM 631 N N . SER A 1 84 ? 10.655 2.666 6.400 1.00 91.56 84 SER A N 1
ATOM 632 C CA . SER A 1 84 ? 10.649 2.336 7.823 1.00 91.56 84 SER A CA 1
ATOM 633 C C . SER A 1 84 ? 11.087 0.890 8.096 1.00 91.56 84 SER A C 1
ATOM 635 O O . SER A 1 84 ? 11.345 0.095 7.191 1.00 91.56 84 SER A O 1
ATOM 637 N N . ASP A 1 85 ? 11.274 0.563 9.382 1.00 90.88 85 ASP A N 1
ATOM 638 C CA . ASP A 1 85 ? 11.690 -0.763 9.872 1.00 90.88 85 ASP A CA 1
ATOM 639 C C . ASP A 1 85 ? 13.011 -1.314 9.276 1.00 90.88 85 ASP A C 1
ATOM 641 O O . ASP A 1 85 ? 13.212 -2.531 9.213 1.00 90.88 85 ASP A O 1
ATOM 645 N N . LEU A 1 86 ? 13.972 -0.442 8.927 1.00 91.50 86 LEU A N 1
ATOM 646 C CA . LEU A 1 86 ? 15.286 -0.823 8.371 1.00 91.50 86 LEU A CA 1
ATOM 647 C C . LEU A 1 86 ? 15.961 -1.985 9.125 1.00 91.50 86 LEU A C 1
ATOM 649 O O . LEU A 1 86 ? 16.475 -2.918 8.507 1.00 91.50 86 LEU A O 1
ATOM 653 N N . GLY A 1 87 ? 15.916 -1.967 10.462 1.00 93.94 87 GLY A N 1
ATOM 654 C CA . GLY A 1 87 ? 16.515 -3.008 11.304 1.00 93.94 87 GLY A CA 1
ATOM 655 C C . GLY A 1 87 ? 15.902 -4.405 11.131 1.00 93.94 87 GLY A C 1
ATOM 656 O O . GLY A 1 87 ? 16.581 -5.402 11.368 1.00 93.94 87 GLY A O 1
ATOM 657 N N . ASN A 1 88 ? 14.652 -4.494 10.674 1.00 96.56 88 ASN A N 1
ATOM 658 C CA . ASN A 1 88 ? 13.920 -5.751 10.528 1.00 96.56 88 ASN A CA 1
ATOM 659 C C . ASN A 1 88 ? 13.796 -6.226 9.075 1.00 96.56 88 ASN A C 1
ATOM 661 O O . ASN A 1 88 ? 13.499 -7.402 8.864 1.00 96.56 88 ASN A O 1
ATOM 665 N N . ILE A 1 89 ? 14.075 -5.377 8.075 1.00 95.75 89 ILE A N 1
ATOM 666 C CA . ILE A 1 89 ? 13.940 -5.712 6.643 1.00 95.75 89 ILE A CA 1
ATOM 667 C C . ILE A 1 89 ? 14.651 -7.020 6.283 1.00 95.75 89 ILE A C 1
ATOM 669 O O . ILE A 1 89 ? 14.076 -7.874 5.608 1.00 95.75 89 ILE A O 1
ATOM 673 N N . SER A 1 90 ? 15.878 -7.228 6.768 1.00 96.81 90 SER A N 1
ATOM 674 C CA . SER A 1 90 ? 16.622 -8.469 6.510 1.00 96.81 90 SER A CA 1
ATOM 675 C C . SER A 1 90 ? 15.908 -9.703 7.083 1.00 96.81 90 SER A C 1
ATOM 677 O O . SER A 1 90 ? 15.827 -10.741 6.424 1.00 96.81 90 SER A O 1
ATOM 679 N N . CYS A 1 91 ? 15.325 -9.584 8.280 1.00 97.81 91 CYS A N 1
ATOM 680 C CA . CYS A 1 91 ? 14.556 -10.651 8.919 1.00 97.81 91 CYS A CA 1
ATOM 681 C C . CYS A 1 91 ? 13.231 -10.920 8.193 1.00 97.81 91 CYS A C 1
ATOM 683 O O . CYS A 1 91 ? 12.889 -12.087 7.995 1.00 97.81 91 CYS A O 1
ATOM 685 N N . TYR A 1 92 ? 12.526 -9.876 7.745 1.00 97.75 92 TYR A N 1
ATOM 686 C CA . TYR A 1 92 ? 11.311 -9.998 6.933 1.00 97.75 92 TYR A CA 1
ATOM 687 C C . TYR A 1 92 ? 11.610 -10.687 5.592 1.00 97.75 92 TYR A C 1
ATOM 689 O O . TYR A 1 92 ? 10.975 -11.684 5.246 1.00 97.75 92 TYR A O 1
ATOM 697 N N . ASN A 1 93 ? 12.653 -10.245 4.880 1.00 97.50 93 ASN A N 1
ATOM 698 C CA . ASN A 1 93 ? 13.083 -10.813 3.596 1.00 97.50 93 ASN A CA 1
ATOM 699 C C . ASN A 1 93 ? 13.545 -12.269 3.697 1.00 97.50 93 ASN A C 1
ATOM 701 O O . ASN A 1 93 ? 13.442 -13.015 2.726 1.00 97.50 93 ASN A O 1
ATOM 705 N N . GLN A 1 94 ? 14.055 -12.688 4.856 1.00 97.56 94 GLN A N 1
ATOM 706 C CA . GLN A 1 94 ? 14.428 -14.078 5.134 1.00 97.56 94 GLN A CA 1
ATOM 707 C C . GLN A 1 94 ? 13.278 -14.900 5.734 1.00 97.56 94 GLN A C 1
ATOM 709 O O . GLN A 1 94 ? 13.473 -16.080 6.012 1.00 97.56 94 GLN A O 1
ATOM 714 N N . ARG A 1 95 ? 12.101 -14.293 5.949 1.00 97.81 95 ARG A N 1
ATOM 715 C CA . ARG A 1 95 ? 10.949 -14.884 6.656 1.00 97.81 95 ARG A CA 1
ATOM 716 C C . ARG A 1 95 ? 11.313 -15.447 8.035 1.00 97.81 95 ARG A C 1
ATOM 718 O O . ARG A 1 95 ? 10.793 -16.468 8.467 1.00 97.81 95 ARG A O 1
ATOM 725 N N . LYS A 1 96 ? 12.221 -14.769 8.739 1.00 98.00 96 LYS A N 1
ATOM 726 C CA . LYS A 1 96 ? 12.587 -15.079 10.132 1.00 98.00 96 LYS A CA 1
ATOM 727 C C . LYS A 1 96 ? 11.691 -14.367 11.141 1.00 98.00 96 LYS A C 1
ATOM 729 O O . LYS A 1 96 ? 11.556 -14.833 12.266 1.00 98.00 96 LYS A O 1
ATOM 734 N N . LEU A 1 97 ? 11.087 -13.256 10.730 1.00 97.25 97 LEU A N 1
ATOM 735 C CA . LEU A 1 97 ? 10.173 -12.447 11.527 1.00 97.25 97 LEU A CA 1
ATOM 736 C C . LEU A 1 97 ? 8.905 -12.184 10.693 1.00 9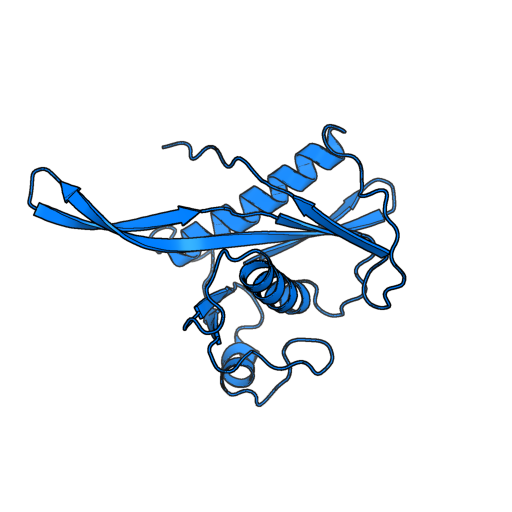7.25 97 LEU A C 1
ATOM 738 O O . LEU A 1 97 ? 9.051 -11.885 9.502 1.00 97.25 97 LEU A O 1
ATOM 742 N N . PRO A 1 98 ? 7.692 -12.314 11.263 1.00 97.00 98 PRO A N 1
ATOM 743 C CA . PRO A 1 98 ? 6.474 -11.880 10.589 1.00 97.00 98 PRO A CA 1
ATOM 744 C C . PRO A 1 98 ? 6.465 -10.354 10.439 1.00 97.00 98 PRO A C 1
ATOM 746 O O . PRO A 1 98 ? 7.003 -9.641 11.283 1.00 97.00 98 PRO A O 1
ATOM 749 N N . VAL A 1 99 ? 5.863 -9.865 9.357 1.00 96.19 99 VAL A N 1
ATOM 750 C CA . VAL A 1 99 ? 5.756 -8.437 9.032 1.00 96.19 99 VAL A CA 1
ATOM 751 C C . VAL A 1 99 ? 4.669 -7.779 9.881 1.00 96.19 99 VAL A C 1
ATOM 753 O O . VAL A 1 99 ? 4.936 -6.757 10.511 1.00 96.19 99 VAL A O 1
ATOM 756 N N . ASP A 1 100 ? 3.484 -8.391 9.947 1.00 94.69 100 ASP A N 1
ATOM 757 C CA . ASP A 1 100 ? 2.362 -7.956 10.785 1.00 94.69 100 ASP A CA 1
ATOM 758 C C . ASP A 1 100 ? 1.535 -9.165 11.242 1.00 94.69 100 ASP A C 1
ATOM 760 O O . ASP A 1 100 ? 1.398 -10.129 10.498 1.00 94.69 100 ASP A O 1
ATOM 764 N N . SER A 1 101 ? 1.009 -9.141 12.471 1.00 89.81 101 SER A N 1
ATOM 765 C CA . SER A 1 101 ? 0.002 -10.101 12.971 1.00 89.81 101 SER A CA 1
ATOM 766 C C . SER A 1 101 ? 0.298 -11.605 12.758 1.00 89.81 101 SER A C 1
ATOM 768 O O . SER A 1 101 ? -0.612 -12.425 12.684 1.00 89.81 101 SER A O 1
ATOM 770 N N . GLY A 1 102 ? 1.578 -11.996 12.703 1.00 93.25 102 GLY A N 1
ATOM 771 C CA . GLY A 1 102 ? 2.009 -13.381 12.450 1.00 93.25 102 GLY A CA 1
ATOM 772 C C . GLY A 1 102 ? 2.157 -13.753 10.968 1.00 93.25 102 GLY A C 1
ATOM 773 O O . GLY A 1 102 ? 2.617 -14.852 10.660 1.00 93.25 102 GLY A O 1
ATOM 774 N N . GLU A 1 103 ? 1.836 -12.842 10.052 1.00 95.12 103 GLU A N 1
ATOM 775 C CA . GLU A 1 103 ? 1.978 -13.026 8.612 1.00 95.12 103 GLU A CA 1
ATOM 776 C C . GLU A 1 103 ? 3.402 -12.718 8.141 1.00 95.12 103 GLU A C 1
ATOM 778 O O . GLU A 1 103 ? 4.013 -11.716 8.515 1.00 95.12 103 GLU A O 1
ATOM 783 N N . TYR A 1 104 ? 3.944 -13.587 7.291 1.00 96.94 104 TYR A N 1
ATOM 784 C CA . TYR A 1 104 ? 5.275 -13.435 6.708 1.00 96.94 104 TYR A CA 1
ATOM 785 C C . TYR A 1 104 ? 5.200 -12.865 5.292 1.00 96.94 104 TYR A C 1
ATOM 787 O O . TYR A 1 104 ? 4.225 -13.062 4.571 1.00 96.94 104 TYR A O 1
ATOM 795 N N . LEU A 1 105 ? 6.286 -12.227 4.856 1.00 95.50 105 LEU A N 1
ATOM 796 C CA . LEU A 1 105 ? 6.397 -11.702 3.499 1.00 95.50 105 LEU A CA 1
ATOM 797 C C . LEU A 1 105 ? 6.302 -12.835 2.445 1.00 95.50 105 LEU A C 1
ATOM 799 O O . LEU A 1 105 ? 7.039 -13.829 2.564 1.00 95.50 105 LEU A O 1
ATOM 803 N N . PRO A 1 106 ? 5.485 -12.695 1.379 1.00 93.62 106 PRO A N 1
ATOM 804 C CA . PRO A 1 106 ? 5.359 -13.715 0.334 1.00 93.62 106 PRO A CA 1
ATOM 805 C C . PRO A 1 106 ? 6.707 -14.070 -0.297 1.00 93.62 106 PRO A C 1
ATOM 807 O O . PRO A 1 106 ? 7.562 -13.201 -0.446 1.00 93.62 106 PRO A O 1
ATOM 810 N N . VAL A 1 107 ? 6.925 -15.335 -0.678 1.00 93.12 107 VAL A N 1
ATOM 811 C CA . VAL A 1 107 ? 8.240 -15.874 -1.115 1.00 93.12 107 VAL A CA 1
ATOM 812 C C . VAL A 1 107 ? 8.884 -15.139 -2.298 1.00 93.12 107 VAL A C 1
ATOM 814 O O . VAL A 1 107 ? 10.104 -15.113 -2.431 1.00 93.12 107 VAL A O 1
ATOM 817 N N . ASN A 1 108 ? 8.066 -14.519 -3.137 1.00 93.69 108 ASN A N 1
ATOM 818 C CA . ASN A 1 108 ? 8.432 -13.783 -4.343 1.00 93.69 108 ASN A CA 1
ATOM 819 C C . ASN A 1 108 ? 8.583 -12.267 -4.118 1.00 93.69 108 ASN A C 1
ATOM 821 O O . ASN A 1 108 ? 8.782 -11.525 -5.079 1.00 93.69 108 ASN A O 1
ATOM 825 N N . VAL A 1 109 ? 8.495 -11.808 -2.869 1.00 95.50 109 VAL A N 1
ATOM 826 C CA . VAL A 1 109 ? 8.588 -10.396 -2.495 1.00 95.50 109 VAL A CA 1
ATOM 827 C C . VAL A 1 109 ? 9.862 -10.141 -1.686 1.00 95.50 109 VAL A C 1
ATOM 829 O O . VAL A 1 109 ? 10.276 -10.971 -0.869 1.00 95.50 109 VAL A O 1
ATOM 832 N N . GLN A 1 110 ? 10.485 -8.985 -1.914 1.00 96.50 110 GLN A N 1
ATOM 833 C CA . GLN A 1 110 ? 11.549 -8.433 -1.076 1.00 96.50 110 GLN A CA 1
ATOM 834 C C . GLN A 1 110 ? 11.256 -6.973 -0.739 1.00 96.50 110 GLN A C 1
ATOM 836 O O . GLN A 1 110 ? 10.893 -6.195 -1.614 1.00 96.50 110 GLN A O 1
ATOM 841 N N . LEU A 1 111 ? 11.455 -6.597 0.518 1.00 96.19 111 LEU A N 1
ATOM 842 C CA . LEU A 1 111 ? 11.469 -5.213 0.964 1.00 96.19 111 LEU A CA 1
ATOM 843 C C . LEU A 1 111 ? 12.833 -4.589 0.660 1.00 96.19 111 LEU A C 1
ATOM 845 O O . LEU A 1 111 ? 13.879 -5.199 0.908 1.00 96.19 111 LEU A O 1
ATOM 849 N N . ILE A 1 112 ? 12.805 -3.370 0.142 1.00 94.00 112 ILE A N 1
ATOM 850 C CA . ILE A 1 112 ? 13.961 -2.555 -0.208 1.00 94.00 112 ILE A CA 1
ATOM 851 C C . ILE A 1 112 ? 13.822 -1.257 0.575 1.00 94.00 112 ILE A C 1
ATOM 853 O O . ILE A 1 112 ? 12.833 -0.543 0.426 1.00 94.00 112 ILE A O 1
ATOM 857 N N . TYR A 1 113 ? 14.810 -0.965 1.414 1.00 91.75 113 TYR A N 1
ATOM 858 C CA . TYR A 1 113 ? 14.838 0.298 2.132 1.00 91.75 113 TYR A CA 1
ATOM 859 C C . TYR A 1 113 ? 15.207 1.441 1.189 1.00 91.75 113 TYR A C 1
ATOM 861 O O . TYR A 1 113 ? 16.192 1.341 0.453 1.00 91.75 113 TYR A O 1
ATOM 869 N N . ALA A 1 114 ? 14.465 2.535 1.270 1.00 86.75 114 ALA A N 1
ATOM 870 C CA . ALA A 1 114 ? 14.832 3.819 0.700 1.00 86.75 114 ALA A CA 1
ATOM 871 C C . ALA A 1 114 ? 14.531 4.925 1.717 1.00 86.75 114 ALA A C 1
ATOM 873 O O . ALA A 1 114 ? 13.840 4.705 2.702 1.00 86.75 114 ALA A O 1
ATOM 874 N N . THR A 1 115 ? 15.083 6.115 1.518 1.00 75.50 115 THR A N 1
ATOM 875 C CA . THR A 1 115 ? 14.861 7.245 2.426 1.00 75.50 115 THR A CA 1
ATOM 876 C C . THR A 1 115 ? 14.665 8.499 1.600 1.00 75.50 115 THR A C 1
ATOM 878 O O . THR A 1 115 ? 15.518 8.859 0.788 1.00 75.50 115 THR A O 1
ATOM 881 N N . ALA A 1 116 ? 13.555 9.192 1.842 1.00 60.78 116 ALA A N 1
ATOM 882 C CA . ALA A 1 116 ? 13.249 10.449 1.173 1.00 60.78 116 ALA A CA 1
ATOM 883 C C . ALA A 1 116 ? 14.289 11.558 1.463 1.00 60.78 116 ALA A C 1
ATOM 885 O O . ALA A 1 116 ? 14.410 12.499 0.677 1.00 60.78 116 ALA A O 1
ATOM 886 N N . ASP A 1 117 ? 15.077 11.423 2.538 1.00 56.88 117 ASP A N 1
ATOM 887 C CA . ASP A 1 117 ? 15.979 12.461 3.053 1.00 56.88 117 ASP A CA 1
ATOM 888 C C . ASP A 1 117 ? 17.377 12.466 2.416 1.00 56.88 117 ASP A C 1
ATOM 890 O O . ASP A 1 117 ? 18.136 13.420 2.597 1.00 56.88 117 ASP A O 1
ATOM 894 N N . SER A 1 118 ? 17.746 11.436 1.647 1.00 51.72 118 SER A N 1
ATOM 895 C CA . SER A 1 118 ? 19.052 11.387 0.973 1.00 51.72 118 SER A CA 1
ATOM 896 C C . SER A 1 118 ? 18.904 11.246 -0.540 1.00 51.72 118 SER A C 1
ATOM 898 O O . SER A 1 118 ? 18.651 10.171 -1.070 1.00 51.72 118 SER A O 1
ATOM 900 N N . GLY A 1 119 ? 19.073 12.375 -1.237 1.00 52.44 119 GLY A N 1
ATOM 901 C CA . GLY A 1 119 ? 19.117 12.472 -2.698 1.00 52.44 119 GLY A CA 1
ATOM 902 C C . GLY A 1 119 ? 17.773 12.195 -3.380 1.00 52.44 119 GLY A C 1
ATOM 903 O O . GLY A 1 119 ? 17.375 11.049 -3.562 1.00 52.44 119 GLY A O 1
ATOM 904 N N . LYS A 1 120 ? 17.105 13.237 -3.890 1.00 49.78 120 LYS A N 1
ATOM 905 C CA . LYS A 1 120 ? 15.911 13.114 -4.761 1.00 49.78 120 LYS A CA 1
ATOM 906 C C . LYS A 1 120 ? 16.196 12.449 -6.124 1.00 49.78 120 LYS A C 1
ATOM 908 O O . LYS A 1 120 ? 15.320 12.385 -6.976 1.00 49.78 120 LYS A O 1
ATOM 913 N N . GLU A 1 121 ? 17.418 11.971 -6.333 1.00 59.56 121 GLU A N 1
ATOM 914 C CA . GLU A 1 121 ? 17.945 11.484 -7.609 1.00 59.56 121 GLU A CA 1
ATOM 915 C C . GLU A 1 121 ? 17.743 9.973 -7.817 1.00 59.56 121 GLU A C 1
ATOM 917 O O . GLU A 1 121 ? 18.023 9.461 -8.899 1.00 59.56 121 GLU A O 1
ATOM 922 N N . SER A 1 122 ? 17.242 9.236 -6.815 1.00 78.25 122 SER A N 1
ATOM 923 C CA . SER A 1 122 ? 16.919 7.813 -6.975 1.00 78.25 122 SER A CA 1
ATOM 924 C C . SER A 1 122 ? 15.436 7.606 -7.301 1.00 78.25 122 SER A C 1
ATOM 926 O O . SER A 1 122 ? 14.554 8.191 -6.669 1.00 78.25 122 SER A O 1
ATOM 928 N N . ALA A 1 123 ? 15.147 6.710 -8.251 1.00 83.94 123 ALA A N 1
ATOM 929 C CA . ALA A 1 123 ? 13.777 6.326 -8.609 1.00 83.94 123 ALA A CA 1
ATOM 930 C C . ALA A 1 123 ? 12.960 5.826 -7.401 1.00 83.94 123 ALA A C 1
ATOM 932 O O . ALA A 1 123 ? 11.738 5.936 -7.389 1.00 83.94 123 ALA A O 1
ATOM 933 N N . MET A 1 124 ? 13.634 5.308 -6.369 1.00 87.69 124 MET A N 1
ATOM 934 C CA . MET A 1 124 ? 12.999 4.837 -5.139 1.00 87.69 124 MET A CA 1
ATOM 935 C C . MET A 1 124 ? 12.463 5.989 -4.287 1.00 87.69 124 MET A C 1
ATOM 937 O O . MET A 1 124 ? 11.318 5.939 -3.845 1.00 87.69 124 MET A O 1
ATOM 941 N N . ASN A 1 125 ? 13.259 7.043 -4.102 1.00 86.00 125 ASN A N 1
ATOM 942 C CA . ASN A 1 125 ? 12.843 8.218 -3.333 1.00 86.00 125 ASN A CA 1
ATOM 943 C C . ASN A 1 125 ? 11.743 8.989 -4.066 1.00 86.00 125 ASN A C 1
ATOM 945 O O . ASN A 1 125 ? 10.800 9.469 -3.443 1.00 86.00 125 ASN A O 1
ATOM 949 N N . TRP A 1 126 ? 11.827 9.045 -5.399 1.00 87.12 126 TRP A N 1
ATOM 950 C CA . TRP A 1 126 ? 10.752 9.576 -6.231 1.00 87.12 126 TRP A CA 1
ATOM 951 C C . TRP A 1 126 ? 9.446 8.785 -6.056 1.00 87.12 126 TRP A C 1
ATOM 953 O O . TRP A 1 126 ? 8.401 9.385 -5.813 1.00 87.12 126 TRP A O 1
ATOM 963 N N . ALA A 1 127 ? 9.506 7.448 -6.083 1.00 91.12 127 ALA A N 1
ATOM 964 C CA . ALA A 1 127 ? 8.338 6.591 -5.880 1.00 91.12 127 ALA A CA 1
ATOM 965 C C . ALA A 1 127 ? 7.696 6.762 -4.493 1.00 91.12 127 ALA A C 1
ATOM 967 O O . ALA A 1 127 ? 6.470 6.775 -4.389 1.00 91.12 127 ALA A O 1
ATOM 968 N N . LEU A 1 128 ? 8.506 6.906 -3.437 1.00 91.88 128 LEU A N 1
ATOM 969 C CA . LEU A 1 128 ? 8.008 7.199 -2.088 1.00 91.88 128 LEU A CA 1
ATOM 970 C C . LEU A 1 128 ? 7.315 8.565 -2.031 1.00 91.88 128 LEU A C 1
ATOM 972 O O . LEU A 1 128 ? 6.206 8.653 -1.519 1.00 91.88 128 LEU A O 1
ATOM 976 N N . GLY A 1 129 ? 7.903 9.603 -2.635 1.00 91.38 129 GLY A N 1
ATOM 977 C CA . GLY A 1 129 ? 7.274 10.926 -2.697 1.00 91.38 129 GLY A CA 1
ATOM 978 C C . GLY A 1 129 ? 5.941 10.934 -3.454 1.00 91.38 129 GLY A C 1
ATOM 979 O O . GLY A 1 129 ? 5.011 11.637 -3.064 1.00 91.38 129 GLY A O 1
ATOM 980 N N . ILE A 1 130 ? 5.809 10.125 -4.512 1.00 92.81 130 ILE A N 1
ATOM 981 C CA . ILE A 1 130 ? 4.524 9.943 -5.204 1.00 92.81 130 ILE A CA 1
ATOM 982 C C . ILE A 1 130 ? 3.511 9.229 -4.297 1.00 92.81 130 ILE A C 1
ATOM 984 O O . ILE A 1 130 ? 2.348 9.626 -4.273 1.00 92.81 130 ILE A O 1
ATOM 988 N N . ALA A 1 131 ? 3.931 8.203 -3.549 1.00 94.25 131 ALA A N 1
ATOM 989 C CA . ALA A 1 131 ? 3.050 7.471 -2.637 1.00 94.25 131 ALA A CA 1
ATOM 990 C C . ALA A 1 131 ? 2.495 8.388 -1.535 1.00 94.25 131 ALA A C 1
ATOM 992 O O . ALA A 1 131 ? 1.279 8.434 -1.335 1.00 94.25 131 ALA A O 1
ATOM 993 N N . ASP A 1 132 ? 3.371 9.172 -0.903 1.00 93.62 132 ASP A N 1
ATOM 994 C CA . ASP A 1 132 ? 3.007 10.175 0.102 1.00 93.62 132 ASP A CA 1
ATOM 995 C C . ASP A 1 132 ? 2.054 11.237 -0.479 1.00 93.62 132 ASP A C 1
ATOM 997 O O . ASP A 1 132 ? 1.004 11.545 0.098 1.00 93.62 132 ASP A O 1
ATOM 1001 N N . SER A 1 133 ? 2.355 11.742 -1.683 1.00 93.75 133 SER A N 1
ATOM 1002 C CA . SER A 1 133 ? 1.497 12.704 -2.384 1.00 93.75 133 SER A CA 1
ATOM 1003 C C . SER A 1 133 ? 0.106 12.134 -2.675 1.00 93.75 133 SER A C 1
ATOM 1005 O O . SER A 1 133 ? -0.897 12.815 -2.452 1.00 93.75 133 SER A O 1
ATOM 1007 N N . ALA A 1 134 ? 0.020 10.883 -3.130 1.00 95.62 134 ALA A N 1
ATOM 1008 C CA . ALA A 1 134 ? -1.249 10.220 -3.408 1.00 95.62 134 ALA A CA 1
ATOM 1009 C C . ALA A 1 134 ? -2.090 10.042 -2.131 1.00 95.62 134 ALA A C 1
ATOM 1011 O O . ALA A 1 134 ? -3.290 10.326 -2.134 1.00 95.62 134 ALA A O 1
ATOM 1012 N N . ALA A 1 135 ? -1.470 9.646 -1.015 1.00 95.81 135 ALA A N 1
ATOM 1013 C CA . ALA A 1 135 ? -2.154 9.559 0.274 1.00 95.81 135 ALA A CA 1
ATOM 1014 C C . ALA A 1 135 ? -2.622 10.942 0.767 1.00 95.81 135 ALA A C 1
ATOM 1016 O O . ALA A 1 135 ? -3.752 11.101 1.236 1.00 95.81 135 ALA A O 1
ATOM 1017 N N . SER A 1 136 ? -1.791 11.972 0.593 1.00 95.69 136 SER A N 1
ATOM 1018 C CA . SER A 1 136 ? -2.125 13.358 0.931 1.00 95.69 136 SER A CA 1
ATOM 1019 C C . SER A 1 136 ? -3.310 13.902 0.127 1.00 95.69 136 SER A C 1
ATOM 1021 O O . SER A 1 136 ? -4.149 14.608 0.689 1.00 95.69 136 SER A O 1
ATOM 1023 N N . GLN A 1 137 ? -3.436 13.542 -1.153 1.00 95.50 137 GLN A N 1
ATOM 1024 C CA . GLN A 1 137 ? -4.593 13.910 -1.979 1.00 95.50 137 GLN A CA 1
ATOM 1025 C C . GLN A 1 137 ? -5.896 13.287 -1.464 1.00 95.50 137 GLN A C 1
ATOM 1027 O O . GLN A 1 137 ? -6.916 13.976 -1.411 1.00 95.50 137 GLN A O 1
ATOM 1032 N N . VAL A 1 138 ? -5.866 12.026 -1.013 1.00 96.50 138 VAL A N 1
ATOM 1033 C CA . VAL A 1 138 ? -7.030 11.389 -0.367 1.00 96.50 138 VAL A CA 1
ATOM 1034 C C . VAL A 1 138 ? -7.438 12.163 0.882 1.00 96.50 138 VAL A C 1
ATOM 1036 O O . VAL A 1 138 ? -8.618 12.465 1.054 1.00 96.50 138 VAL A O 1
ATOM 1039 N N . PHE A 1 139 ? -6.480 12.534 1.736 1.00 96.69 139 PHE A N 1
ATOM 1040 C CA . PHE A 1 139 ? -6.788 13.328 2.925 1.00 96.69 139 PHE A CA 1
ATOM 1041 C C . PHE A 1 139 ? -7.368 14.696 2.582 1.00 96.69 139 PHE A C 1
ATOM 1043 O O . PHE A 1 139 ? -8.386 15.064 3.158 1.00 96.69 139 PHE A O 1
ATOM 1050 N N . ALA A 1 140 ? -6.785 15.414 1.621 1.00 95.50 140 ALA A N 1
ATOM 1051 C CA . ALA A 1 140 ? -7.306 16.707 1.187 1.00 95.50 140 ALA A CA 1
ATOM 1052 C C . ALA A 1 140 ? -8.749 16.595 0.667 1.00 95.50 140 ALA A C 1
ATOM 1054 O O . ALA A 1 140 ? -9.586 17.442 0.976 1.00 95.50 140 ALA A O 1
ATOM 1055 N N . ALA A 1 141 ? -9.061 15.525 -0.071 1.00 95.19 141 ALA A N 1
ATOM 1056 C CA . ALA A 1 141 ? -10.406 15.265 -0.569 1.00 95.19 141 ALA A CA 1
ATOM 1057 C C . ALA A 1 141 ? -11.399 14.876 0.546 1.00 95.19 141 ALA A C 1
ATOM 1059 O O . ALA A 1 141 ? -12.573 15.236 0.478 1.00 95.19 141 ALA A O 1
ATOM 1060 N N . LEU A 1 142 ? -10.950 14.161 1.583 1.00 95.00 142 LEU A N 1
ATOM 1061 C CA . LEU A 1 142 ? -11.761 13.859 2.770 1.00 95.00 142 LEU A CA 1
ATOM 1062 C C . LEU A 1 142 ? -12.029 15.115 3.614 1.00 95.00 142 LEU A C 1
ATOM 1064 O O . LEU A 1 142 ? -13.157 15.346 4.044 1.00 95.00 142 LEU A O 1
ATOM 1068 N N . GLU A 1 143 ? -11.002 15.935 3.841 1.00 95.12 143 GLU A N 1
ATOM 1069 C CA . GLU A 1 143 ? -11.083 17.177 4.620 1.00 95.12 143 GLU A CA 1
ATOM 1070 C C . GLU A 1 143 ? -11.934 18.239 3.906 1.00 95.12 143 GLU A C 1
ATOM 1072 O O . GLU A 1 143 ? -12.714 18.941 4.549 1.00 95.12 143 GLU A O 1
ATOM 1077 N N . GLY A 1 144 ? -11.829 18.332 2.577 1.00 94.25 144 GLY A N 1
ATOM 1078 C CA . GLY A 1 144 ? -12.627 19.244 1.756 1.00 94.25 144 GLY A CA 1
ATOM 1079 C C . GLY A 1 144 ? -14.035 18.737 1.419 1.00 94.25 144 GLY A C 1
ATOM 1080 O O . GLY A 1 144 ? -14.816 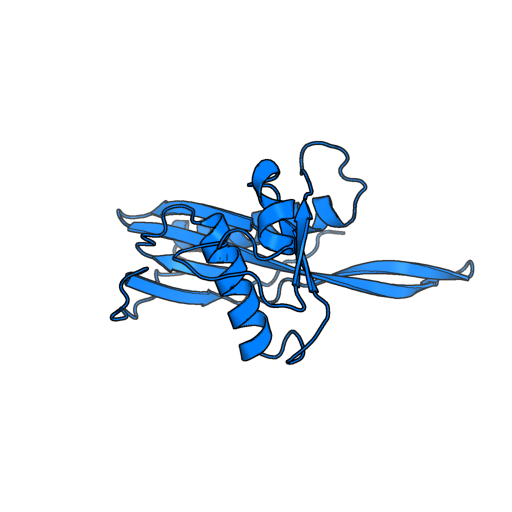19.472 0.813 1.00 94.25 144 GLY A O 1
ATOM 1081 N N . GLY A 1 145 ? -14.379 17.504 1.807 1.00 93.25 145 GLY A N 1
ATOM 1082 C CA . GLY A 1 145 ? -15.696 16.903 1.585 1.00 93.25 145 GLY A CA 1
ATOM 1083 C C . GLY A 1 145 ? -15.967 16.426 0.153 1.00 93.25 145 GLY A C 1
ATOM 1084 O O . GLY A 1 145 ? -17.098 16.045 -0.147 1.00 93.25 145 GLY A O 1
ATOM 1085 N N . GLN A 1 146 ? -14.964 16.418 -0.731 1.00 94.19 146 GLN A N 1
ATOM 1086 C CA . GLN A 1 146 ? -15.063 15.809 -2.065 1.00 94.19 146 GLN A CA 1
ATOM 1087 C C . GLN A 1 146 ? -15.170 14.282 -1.980 1.00 94.19 146 GLN A C 1
ATOM 1089 O O . GLN A 1 146 ? -15.815 13.651 -2.816 1.00 94.19 146 GLN A O 1
ATOM 1094 N N . LEU A 1 147 ? -14.557 13.694 -0.953 1.00 93.44 147 LEU A N 1
ATOM 1095 C CA . LEU A 1 147 ? -14.746 12.309 -0.559 1.00 93.44 147 LEU A CA 1
ATOM 1096 C C . LEU A 1 147 ? -15.426 12.266 0.806 1.00 93.44 147 LEU A C 1
ATOM 1098 O O . LEU A 1 147 ? -15.012 12.922 1.757 1.00 93.44 147 LEU A O 1
ATOM 1102 N N . THR A 1 148 ? -16.452 11.433 0.931 1.00 93.31 148 THR A N 1
ATOM 1103 C CA . THR A 1 148 ? -16.962 11.025 2.242 1.00 93.31 148 THR A CA 1
ATOM 1104 C C . THR A 1 148 ? -16.198 9.801 2.715 1.00 93.31 148 THR A C 1
ATOM 1106 O O . THR A 1 148 ? -15.708 9.031 1.883 1.00 93.31 148 THR A O 1
ATOM 1109 N N . LEU A 1 149 ? -16.159 9.561 4.029 1.00 90.06 149 LEU A N 1
ATOM 1110 C CA . LEU A 1 149 ? -15.702 8.273 4.560 1.00 90.06 149 LEU A CA 1
ATOM 1111 C C . LEU A 1 149 ? -16.454 7.136 3.880 1.00 90.06 149 LEU A C 1
ATOM 1113 O O . LEU A 1 149 ? -17.642 7.276 3.567 1.00 90.06 149 LEU A O 1
ATOM 1117 N N . ASN A 1 150 ? -15.778 6.006 3.686 1.00 88.50 150 ASN A N 1
ATOM 1118 C CA . ASN A 1 150 ? -16.452 4.800 3.237 1.00 88.50 150 ASN A CA 1
ATOM 1119 C C . ASN A 1 150 ? -17.696 4.534 4.117 1.00 88.50 150 ASN A C 1
ATOM 1121 O O . ASN A 1 150 ? -17.566 4.509 5.342 1.00 88.50 150 ASN A O 1
ATOM 1125 N N . PRO A 1 151 ? -18.906 4.386 3.553 1.00 87.69 151 PRO A N 1
ATOM 1126 C CA . PRO A 1 151 ? -20.099 4.101 4.350 1.00 87.69 151 PRO A CA 1
ATOM 1127 C C . PRO A 1 151 ? -20.175 2.634 4.795 1.00 87.69 151 PRO A C 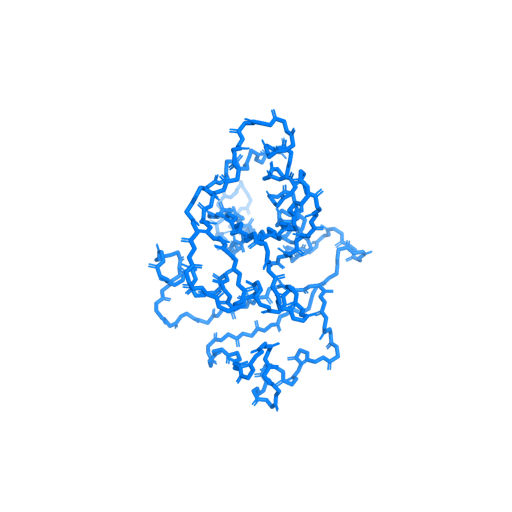1
ATOM 1129 O O . PRO A 1 151 ? -20.905 2.321 5.733 1.00 87.69 151 PRO A O 1
ATOM 1132 N N . ASN A 1 152 ? -19.431 1.735 4.143 1.00 90.75 152 ASN A N 1
ATOM 1133 C CA . ASN A 1 152 ? -19.519 0.302 4.386 1.00 90.75 152 ASN A CA 1
ATOM 1134 C C . ASN A 1 152 ? -18.678 -0.095 5.602 1.00 90.75 152 ASN A C 1
ATOM 1136 O O . ASN A 1 152 ? -17.447 -0.094 5.554 1.00 90.75 152 ASN A O 1
ATOM 1140 N N . ILE A 1 153 ? -19.366 -0.444 6.687 1.00 91.31 153 ILE A N 1
ATOM 1141 C CA . ILE A 1 153 ? -18.763 -1.058 7.868 1.00 91.31 153 ILE A CA 1
ATOM 1142 C C . ILE A 1 153 ? -18.614 -2.552 7.600 1.00 91.31 153 ILE A C 1
ATOM 1144 O O . ILE A 1 153 ? -19.536 -3.188 7.089 1.00 91.31 153 ILE A O 1
ATOM 1148 N N . VAL A 1 154 ? -17.460 -3.106 7.952 1.00 91.19 154 VAL A N 1
ATOM 1149 C CA . VAL A 1 154 ? -17.186 -4.536 7.828 1.00 91.19 154 VAL A CA 1
ATOM 1150 C C . VAL A 1 154 ? -16.970 -5.159 9.201 1.00 91.19 154 VAL A C 1
ATOM 1152 O O . VAL A 1 154 ? -16.416 -4.535 10.106 1.00 91.19 154 VAL A O 1
ATOM 1155 N N . GLU A 1 155 ? -17.379 -6.416 9.357 1.00 88.25 155 GLU A N 1
ATOM 1156 C CA . GLU A 1 155 ? -16.998 -7.216 10.520 1.00 88.25 155 GLU A CA 1
ATOM 1157 C C . GLU A 1 155 ? -15.542 -7.667 10.353 1.00 88.25 155 GLU A C 1
ATOM 1159 O O . GLU A 1 155 ? -15.246 -8.697 9.750 1.00 88.25 155 GLU A O 1
ATOM 1164 N N . ASN A 1 156 ? -14.609 -6.848 10.839 1.00 91.12 156 ASN A N 1
ATOM 1165 C CA . ASN A 1 156 ? -13.182 -7.140 10.809 1.00 91.12 156 ASN A CA 1
ATOM 1166 C C . ASN A 1 156 ? -12.511 -6.701 12.122 1.00 91.12 156 ASN A C 1
ATOM 1168 O O . ASN A 1 156 ? -12.828 -5.661 12.704 1.00 91.12 156 ASN A O 1
ATOM 1172 N N . LEU A 1 157 ? -11.577 -7.517 12.612 1.00 91.56 157 LEU A N 1
ATOM 1173 C CA . LEU A 1 157 ? -10.867 -7.241 13.864 1.00 91.56 157 LEU A CA 1
ATOM 1174 C C . LEU A 1 157 ? -9.846 -6.102 13.712 1.00 91.56 157 LEU A C 1
ATOM 1176 O O . LEU A 1 157 ? -9.624 -5.349 14.660 1.00 91.56 157 LEU A O 1
ATOM 1180 N N . MET A 1 158 ? -9.277 -5.937 12.518 1.00 93.38 158 MET A N 1
ATOM 1181 C CA . MET A 1 158 ? -8.190 -5.001 12.237 1.00 93.38 158 MET A CA 1
ATOM 1182 C C . MET A 1 158 ? -8.672 -3.602 11.869 1.00 93.38 158 MET A C 1
ATOM 1184 O O . MET A 1 158 ? -7.962 -2.646 12.147 1.00 93.38 158 MET A O 1
ATOM 1188 N N . PHE A 1 159 ? -9.849 -3.447 11.269 1.00 95.19 159 PHE A N 1
ATOM 1189 C CA . PHE A 1 159 ? -10.372 -2.143 10.853 1.00 95.19 159 PHE A CA 1
ATOM 1190 C C . PHE A 1 159 ? -11.899 -2.147 10.819 1.00 95.19 159 PHE A C 1
ATOM 1192 O O . PHE A 1 159 ? -12.531 -3.198 10.806 1.00 95.19 159 PHE A O 1
ATOM 1199 N N . GLU A 1 160 ? -12.505 -0.965 10.798 1.00 95.94 160 GLU A N 1
ATOM 1200 C CA . GLU A 1 160 ? -13.964 -0.811 10.748 1.00 95.94 160 GLU A CA 1
ATOM 1201 C C . GLU A 1 160 ? -14.472 -0.711 9.315 1.00 95.94 160 GLU A C 1
ATOM 1203 O O . GLU A 1 160 ? -15.585 -1.137 9.014 1.00 95.94 160 GLU A O 1
ATOM 1208 N N . ARG A 1 161 ? -13.672 -0.103 8.432 1.00 95.56 161 ARG A N 1
ATOM 1209 C CA . ARG A 1 161 ? -14.041 0.196 7.044 1.00 95.56 161 ARG A CA 1
ATOM 1210 C C . ARG A 1 161 ? -12.802 0.154 6.163 1.00 95.56 161 ARG A C 1
ATOM 1212 O O . ARG A 1 161 ? -11.732 0.559 6.615 1.00 95.56 161 ARG A O 1
ATOM 1219 N N . MET A 1 162 ? -12.962 -0.284 4.915 1.00 95.50 162 MET A N 1
ATOM 1220 C CA . MET A 1 162 ? -11.890 -0.262 3.916 1.00 95.50 162 MET A CA 1
ATOM 1221 C C . MET A 1 162 ? -12.425 -0.043 2.503 1.00 95.50 162 MET A C 1
ATOM 1223 O O . MET A 1 162 ? -13.458 -0.612 2.143 1.00 95.50 162 MET A O 1
ATOM 1227 N N . ARG A 1 163 ? -11.730 0.776 1.709 1.00 95.62 163 ARG A N 1
ATOM 1228 C CA . ARG A 1 163 ? -11.960 0.886 0.262 1.00 95.62 163 ARG A CA 1
ATOM 1229 C C . ARG A 1 163 ? -10.665 1.154 -0.504 1.00 95.62 163 ARG A C 1
ATOM 1231 O O . ARG A 1 163 ? -9.751 1.783 0.024 1.00 95.62 163 ARG A O 1
ATOM 1238 N N . SER A 1 164 ? -10.650 0.737 -1.767 1.00 95.69 164 SER A N 1
ATOM 1239 C CA . SER A 1 164 ? -9.687 1.194 -2.772 1.00 95.69 164 SER A CA 1
ATOM 1240 C C . SER A 1 164 ? -10.210 2.480 -3.424 1.00 95.69 164 SER A C 1
ATOM 1242 O O . SER A 1 164 ? -11.406 2.594 -3.709 1.00 95.69 164 SER A O 1
ATOM 1244 N N . ILE A 1 165 ? -9.338 3.470 -3.602 1.00 95.38 165 ILE A N 1
ATOM 1245 C CA . ILE A 1 165 ? -9.642 4.779 -4.186 1.00 95.38 165 ILE A CA 1
ATOM 1246 C C . ILE A 1 165 ? -8.708 4.979 -5.376 1.00 95.38 165 ILE A C 1
ATOM 1248 O O . ILE A 1 165 ? -7.495 5.052 -5.196 1.00 95.38 165 ILE A O 1
ATOM 1252 N N . ALA A 1 166 ? -9.261 5.095 -6.582 1.00 92.25 166 ALA A N 1
ATOM 1253 C CA . ALA A 1 166 ? -8.480 5.489 -7.751 1.00 92.25 166 ALA A CA 1
ATOM 1254 C C . ALA A 1 166 ? -8.025 6.951 -7.606 1.00 92.25 166 ALA A C 1
ATOM 1256 O O . ALA A 1 166 ? -8.823 7.806 -7.215 1.00 92.25 166 ALA A O 1
ATOM 1257 N N . ILE A 1 167 ? -6.757 7.233 -7.917 1.00 83.88 167 ILE A N 1
ATOM 1258 C CA . ILE A 1 167 ? -6.180 8.580 -7.851 1.00 83.88 167 ILE A CA 1
ATOM 1259 C C . ILE A 1 167 ? -5.663 8.967 -9.230 1.00 83.88 167 ILE A C 1
ATOM 1261 O O . ILE A 1 167 ? -4.770 8.317 -9.769 1.00 83.88 167 ILE A O 1
ATOM 1265 N N . ASP A 1 168 ? -6.171 10.075 -9.760 1.00 73.75 168 ASP A N 1
ATOM 1266 C CA . ASP A 1 168 ? -5.592 10.722 -10.931 1.00 73.75 168 ASP A CA 1
ATOM 1267 C C . ASP A 1 168 ? -4.434 11.616 -10.476 1.00 73.75 168 ASP A C 1
ATOM 1269 O O . ASP A 1 168 ? -4.598 12.809 -10.214 1.00 73.75 168 ASP A O 1
ATOM 1273 N N . VAL A 1 169 ? -3.237 11.039 -10.348 1.00 62.88 169 VAL A N 1
ATOM 1274 C CA . VAL A 1 169 ? -2.039 11.848 -10.105 1.00 62.88 169 VAL A CA 1
ATOM 1275 C C . VAL A 1 169 ? -1.656 12.528 -11.415 1.00 62.88 169 VAL A C 1
ATOM 1277 O O . VAL A 1 169 ? -1.062 11.920 -1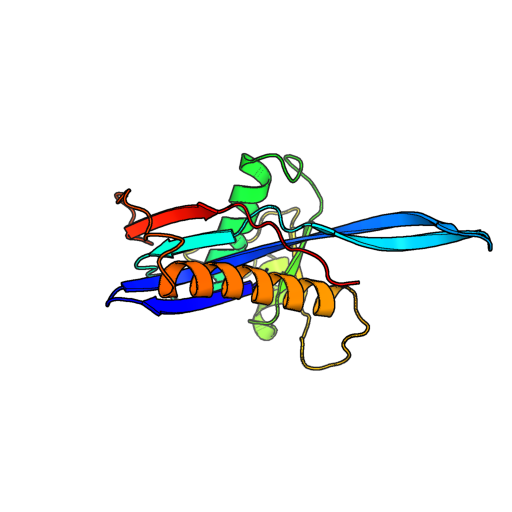2.304 1.00 62.88 169 VAL A O 1
ATOM 1280 N N . HIS A 1 170 ? -2.003 13.807 -11.550 1.00 52.12 170 HIS A N 1
ATOM 1281 C CA . HIS A 1 170 ? -1.455 14.645 -12.608 1.00 52.12 170 HIS A CA 1
ATOM 1282 C C . HIS A 1 170 ? 0.037 14.866 -12.331 1.00 52.12 170 HIS A C 1
ATOM 1284 O O . HIS A 1 170 ? 0.407 15.688 -11.493 1.00 52.12 170 HIS A O 1
ATOM 1290 N N . GLU A 1 171 ? 0.902 14.117 -13.019 1.00 47.22 171 GLU A N 1
ATOM 1291 C CA . GLU A 1 171 ? 2.336 14.402 -13.038 1.00 47.22 171 GLU A CA 1
ATOM 1292 C C . GLU A 1 171 ? 2.551 15.795 -13.649 1.00 47.22 171 GLU A C 1
ATOM 1294 O O . GLU A 1 171 ? 2.449 15.989 -14.861 1.00 47.22 171 GLU A O 1
ATOM 1299 N N . GLY A 1 172 ? 2.839 16.782 -12.800 1.00 37.53 172 GLY A N 1
ATOM 1300 C CA . GLY A 1 172 ? 3.481 18.013 -13.239 1.00 37.53 172 GLY A CA 1
ATOM 1301 C C . GLY A 1 172 ? 4.890 17.670 -13.712 1.00 37.53 172 GLY A C 1
ATOM 1302 O O . GLY A 1 172 ? 5.771 17.442 -12.884 1.00 37.53 172 GLY A O 1
ATOM 1303 N N . ARG A 1 173 ? 5.073 17.584 -15.030 1.00 31.08 173 ARG A N 1
ATOM 1304 C CA . ARG A 1 173 ? 6.383 17.729 -15.671 1.00 31.08 173 ARG A CA 1
ATOM 1305 C C . ARG A 1 173 ? 6.697 19.205 -15.861 1.00 31.08 173 ARG A C 1
ATOM 1307 O O . ARG A 1 173 ? 5.769 19.943 -16.264 1.00 31.08 173 ARG A O 1
#

Sequence (173 aa):
MDTNTKTINGHVISVVGVVIIRPQTVALNDGLQTEWRCEVPFCLEYVGLRAAKPENFGWLAALDALVKEGFVGAAPRIGVIVDSDLGNISCYNQRKLPVDSGEYLPVNVQLIYATADSGKESAMNWALGIADSAASQVFAALEGGQLTLNPNIVENLMFERMRSIAIDVHEGR

pLDDT: mean 89.97, std 11.41, range [31.08, 98.06]

Foldseek 3Di:
DDWDWDADPNKIKIKWFDKDKDWDWDQDPVGTDTDIDIDGAWIKIFIAFPWPDRGLVSVVVSVVVCDVVVVDDPQAQEEAEDADPPVCQVCLLVQVDASTDPHGDPVSYHYDYDHLPPDPPDPSNVRVVNSVVRRVVVVVCCNVVVDPPDPDADPDPRGGDMDIGGDDPPPDD

Radius of gyration: 16.76 Å; chains: 1; bounding box: 41×35×47 Å

Secondary structure (DSSP, 8-state):
-EEEEEEETTEEEEEEEEEEEEEEEEEETTEEEEEEEEEEEEEEEEES---S-HHHHHHHHHHHHHHHTTSS-SS--EEEEESS-HHHHHHHHTTSS-SBTTBPPPTTEEEEE--TTS-TTSHHHHHHHHHHHHHHHHHHHHHTTSSPPP------SS-SEEEEE--------